Protein AF-A0A2G6IXC1-F1 (afdb_monomer_lite)

Sequence (68 aa):
MMRQNFPFLQPDIWLQQIFDSRAARSGGIVRRKVRDVERILGRAAFIAEIQRRLNAASDGQSAPQAAL

Structure (mmCIF, N/CA/C/O backbone):
data_AF-A0A2G6IXC1-F1
#
_entry.id   AF-A0A2G6IXC1-F1
#
loop_
_atom_site.group_PDB
_atom_site.id
_atom_site.type_symbol
_atom_site.label_atom_id
_atom_site.label_alt_id
_atom_site.label_comp_id
_atom_site.label_asym_id
_atom_site.label_entity_id
_atom_site.label_seq_id
_atom_site.pdbx_PDB_ins_code
_atom_site.Cartn_x
_atom_site.Cartn_y
_atom_site.Cartn_z
_atom_site.occupancy
_atom_site.B_iso_or_equiv
_atom_site.auth_seq_id
_atom_site.auth_comp_id
_atom_site.auth_asym_id
_atom_site.auth_atom_id
_atom_site.pdbx_PDB_model_num
ATOM 1 N N . MET A 1 1 ? -10.777 20.296 -5.657 1.00 41.84 1 MET A N 1
ATOM 2 C CA . MET A 1 1 ? -10.104 19.159 -4.984 1.00 41.84 1 MET A CA 1
ATOM 3 C C . MET A 1 1 ? -11.159 18.091 -4.687 1.00 41.84 1 MET A C 1
ATOM 5 O O . MET A 1 1 ? -11.948 18.270 -3.768 1.00 41.84 1 MET A O 1
ATOM 9 N N . MET A 1 2 ? -11.280 17.050 -5.522 1.00 48.12 2 MET A N 1
ATOM 10 C CA . MET A 1 2 ? -12.350 16.047 -5.384 1.00 48.12 2 MET A CA 1
ATOM 11 C C . MET A 1 2 ? -12.109 15.165 -4.152 1.00 48.12 2 MET A C 1
ATOM 13 O O . MET A 1 2 ? -11.209 14.327 -4.135 1.00 48.12 2 MET A O 1
ATOM 17 N N . ARG A 1 3 ? -12.935 15.344 -3.115 1.00 51.25 3 ARG A N 1
ATOM 18 C CA . ARG A 1 3 ? -13.097 14.377 -2.023 1.00 51.25 3 ARG A CA 1
ATOM 19 C C . ARG A 1 3 ? -13.843 13.173 -2.588 1.00 51.25 3 ARG A C 1
ATOM 21 O O . ARG A 1 3 ? -15.061 13.103 -2.486 1.00 51.25 3 ARG A O 1
ATOM 28 N N . GLN A 1 4 ? -13.114 12.257 -3.214 1.00 56.91 4 GLN A N 1
ATOM 29 C CA . GLN A 1 4 ? -13.672 10.979 -3.635 1.00 56.91 4 GLN A CA 1
ATOM 30 C C . GLN A 1 4 ? -13.994 10.149 -2.385 1.00 56.91 4 GLN A C 1
ATOM 32 O O . GLN A 1 4 ? -13.151 9.443 -1.834 1.00 56.91 4 GLN A O 1
ATOM 37 N N . ASN A 1 5 ? -15.212 10.313 -1.878 1.00 51.78 5 ASN A N 1
ATOM 38 C CA . ASN A 1 5 ? -15.803 9.429 -0.892 1.00 51.78 5 ASN A CA 1
ATOM 39 C C . ASN A 1 5 ? -16.420 8.277 -1.687 1.00 51.78 5 ASN A C 1
ATOM 41 O O . ASN A 1 5 ? -17.536 8.413 -2.170 1.00 51.78 5 ASN A O 1
ATOM 45 N N . PHE A 1 6 ? -15.670 7.191 -1.890 1.00 58.97 6 PHE A N 1
ATOM 46 C CA . PHE A 1 6 ? -16.176 5.994 -2.560 1.00 58.97 6 PHE A CA 1
ATOM 47 C C . PHE A 1 6 ? -16.779 5.049 -1.514 1.00 58.97 6 PHE A C 1
ATOM 49 O O . PHE A 1 6 ? -16.024 4.316 -0.861 1.00 58.97 6 PHE A O 1
ATOM 56 N N . PRO A 1 7 ? -18.107 5.042 -1.296 1.00 57.28 7 PRO A N 1
ATOM 57 C CA . PRO A 1 7 ? -18.706 4.119 -0.342 1.00 57.28 7 PRO A CA 1
ATOM 58 C C . PRO A 1 7 ? -18.517 2.645 -0.747 1.00 57.28 7 PRO A C 1
ATOM 60 O O . PRO A 1 7 ? -18.481 1.811 0.149 1.00 57.28 7 PRO A O 1
ATOM 63 N N . PHE A 1 8 ? -18.260 2.334 -2.030 1.00 64.00 8 PHE A N 1
ATOM 64 C CA . PHE A 1 8 ? -18.243 0.956 -2.554 1.00 64.00 8 PHE A CA 1
ATOM 65 C C . PHE A 1 8 ? -17.110 0.652 -3.553 1.00 64.00 8 PHE A C 1
ATOM 67 O O . PHE A 1 8 ? -17.328 -0.058 -4.533 1.00 64.00 8 PHE A O 1
ATOM 74 N N . LEU A 1 9 ? -15.905 1.209 -3.374 1.00 76.44 9 LEU A N 1
ATOM 75 C CA . LEU A 1 9 ? -14.798 0.808 -4.250 1.00 76.44 9 LEU A CA 1
ATOM 76 C C . LEU A 1 9 ? -14.380 -0.623 -3.903 1.00 76.44 9 LEU A C 1
ATOM 78 O O . LEU A 1 9 ? -14.095 -0.901 -2.739 1.00 76.44 9 LEU A O 1
ATOM 82 N N . GLN A 1 10 ? -14.347 -1.508 -4.902 1.00 87.06 10 GLN A N 1
ATOM 83 C CA . GLN A 1 10 ? -13.849 -2.864 -4.694 1.00 87.06 10 GLN A CA 1
ATOM 84 C C . GLN A 1 10 ? -12.379 -2.818 -4.243 1.00 87.06 10 GLN A C 1
ATOM 86 O O . GLN A 1 10 ? -11.627 -1.965 -4.740 1.00 87.06 10 GLN A O 1
ATOM 91 N N . PRO A 1 11 ? -11.959 -3.708 -3.327 1.00 89.38 11 PRO A N 1
ATOM 92 C CA . PRO A 1 11 ? -10.612 -3.678 -2.763 1.00 89.38 11 PRO A CA 1
ATOM 93 C C . PRO A 1 11 ? -9.518 -3.727 -3.837 1.00 89.38 11 PRO A C 1
ATOM 95 O O . PRO A 1 11 ? -8.552 -2.968 -3.764 1.00 89.38 11 PRO A O 1
ATOM 98 N N . ASP A 1 12 ? -9.712 -4.538 -4.878 1.00 89.56 12 ASP A N 1
ATOM 99 C CA . ASP A 1 12 ? -8.772 -4.701 -5.991 1.00 89.56 12 ASP A CA 1
ATOM 100 C C . ASP A 1 12 ? -8.607 -3.420 -6.814 1.00 89.56 12 ASP A C 1
ATOM 102 O O . ASP A 1 12 ? -7.487 -3.001 -7.109 1.00 89.56 12 ASP A O 1
ATOM 106 N N . ILE A 1 13 ? -9.717 -2.742 -7.126 1.00 90.25 13 ILE A N 1
ATOM 107 C CA . ILE A 1 13 ? -9.703 -1.471 -7.866 1.00 90.25 13 ILE A CA 1
ATOM 108 C C . ILE A 1 13 ? -8.993 -0.395 -7.039 1.00 90.25 13 ILE A C 1
ATOM 110 O O . ILE A 1 13 ? -8.186 0.376 -7.562 1.00 90.25 13 ILE A O 1
ATOM 114 N N . TRP A 1 14 ? -9.269 -0.345 -5.734 1.00 90.94 14 TRP A N 1
ATOM 115 C CA . TRP A 1 14 ? -8.613 0.597 -4.832 1.00 90.94 14 TRP A CA 1
ATOM 116 C C . TRP A 1 14 ? -7.101 0.354 -4.748 1.00 90.94 14 TRP A C 1
ATOM 118 O O . TRP A 1 14 ? -6.318 1.305 -4.810 1.00 90.94 14 TRP A O 1
ATOM 128 N N . LEU A 1 15 ? -6.685 -0.913 -4.654 1.00 91.62 15 LEU A N 1
ATOM 129 C CA . LEU A 1 15 ? -5.277 -1.303 -4.665 1.00 91.62 15 LEU A CA 1
ATOM 130 C C . LEU A 1 15 ? -4.599 -0.938 -5.986 1.00 91.62 15 LEU A C 1
ATOM 132 O O . LEU A 1 15 ? -3.520 -0.342 -5.960 1.00 91.62 15 LEU A O 1
ATOM 136 N N . GLN A 1 16 ? -5.226 -1.230 -7.129 1.00 90.81 16 GLN A N 1
ATOM 137 C CA . GLN A 1 16 ? -4.677 -0.863 -8.436 1.00 90.81 16 GLN A CA 1
ATOM 138 C C . GLN A 1 16 ? -4.407 0.638 -8.530 1.00 90.81 16 GLN A C 1
ATOM 140 O O . GLN A 1 16 ? -3.294 1.031 -8.865 1.00 90.81 16 GLN A O 1
ATOM 145 N N . GLN A 1 17 ? -5.344 1.488 -8.105 1.00 91.31 17 GLN A N 1
ATOM 146 C CA . GLN A 1 17 ? -5.145 2.943 -8.122 1.00 91.31 17 GLN A CA 1
ATOM 147 C C . GLN A 1 17 ? -3.946 3.419 -7.285 1.00 91.31 17 GLN A C 1
ATOM 149 O O . GLN A 1 17 ? -3.345 4.450 -7.594 1.00 91.31 17 GLN A O 1
ATOM 154 N N . ILE A 1 18 ? -3.605 2.715 -6.202 1.00 91.38 18 ILE A N 1
ATOM 155 C CA . ILE A 1 18 ? -2.427 3.039 -5.387 1.00 91.38 18 ILE A CA 1
ATOM 156 C C . ILE A 1 18 ? -1.152 2.734 -6.166 1.00 91.38 18 ILE A C 1
ATOM 158 O O . ILE A 1 18 ? -0.288 3.607 -6.281 1.00 91.38 18 ILE A O 1
ATOM 162 N N . PHE A 1 19 ? -1.049 1.528 -6.721 1.00 89.75 19 PHE A N 1
ATOM 163 C CA . PHE A 1 19 ? 0.152 1.072 -7.421 1.00 89.75 19 PHE A CA 1
ATOM 164 C C . PHE A 1 19 ? 0.309 1.683 -8.820 1.00 89.75 19 PHE A C 1
ATOM 166 O O . PHE A 1 19 ? 1.430 1.834 -9.299 1.00 89.75 19 PHE A O 1
ATOM 173 N N . ASP A 1 20 ? -0.784 2.124 -9.440 1.00 90.38 20 ASP A N 1
ATOM 174 C CA . ASP A 1 20 ? -0.762 2.848 -10.712 1.00 90.38 20 ASP A CA 1
ATOM 175 C C . ASP A 1 20 ? -0.380 4.319 -10.569 1.00 90.38 20 ASP A C 1
ATOM 177 O O . ASP A 1 20 ? -0.091 4.997 -11.560 1.00 90.38 20 ASP A O 1
ATOM 181 N N . SER A 1 21 ? -0.347 4.835 -9.339 1.00 92.19 21 SER A N 1
ATOM 182 C CA . SER A 1 21 ? 0.069 6.208 -9.108 1.00 92.19 21 SER A CA 1
ATOM 183 C C . SER A 1 21 ? 1.519 6.423 -9.552 1.00 92.19 21 SER A C 1
ATOM 185 O O . SER A 1 21 ? 2.405 5.597 -9.326 1.00 92.19 21 SER A O 1
ATOM 187 N N . ARG A 1 22 ? 1.783 7.592 -10.149 1.00 90.75 22 ARG A N 1
ATOM 188 C CA . ARG A 1 22 ? 3.139 7.982 -10.564 1.00 90.75 22 ARG A CA 1
ATOM 189 C C . ARG A 1 22 ? 4.138 7.875 -9.414 1.00 90.75 22 ARG A C 1
ATOM 191 O O . ARG A 1 22 ? 5.241 7.395 -9.630 1.00 90.75 22 ARG A O 1
ATOM 198 N N . ALA A 1 23 ? 3.730 8.287 -8.212 1.00 91.31 23 ALA A N 1
ATOM 199 C CA . ALA A 1 23 ? 4.559 8.196 -7.018 1.00 91.31 23 ALA A CA 1
ATOM 200 C C . ALA A 1 23 ? 4.943 6.743 -6.704 1.00 91.31 23 ALA A C 1
ATOM 202 O O . ALA A 1 23 ? 6.125 6.481 -6.546 1.00 91.31 23 ALA A O 1
ATOM 203 N N . ALA A 1 24 ? 4.001 5.791 -6.698 1.00 90.19 24 ALA A N 1
ATOM 204 C CA . ALA A 1 24 ? 4.334 4.381 -6.468 1.00 90.19 24 ALA A CA 1
ATOM 205 C C . ALA A 1 24 ? 5.327 3.840 -7.510 1.00 90.19 24 ALA A C 1
ATOM 207 O O . ALA A 1 24 ? 6.290 3.167 -7.155 1.00 90.19 24 ALA A O 1
ATOM 208 N N . ARG A 1 25 ? 5.126 4.183 -8.788 1.00 88.44 25 ARG A N 1
ATOM 209 C CA . ARG A 1 25 ? 5.986 3.732 -9.896 1.00 88.44 25 ARG A CA 1
ATOM 210 C C . ARG A 1 25 ? 7.389 4.342 -9.873 1.00 88.44 25 ARG A C 1
ATOM 212 O O . ARG A 1 25 ? 8.319 3.724 -10.370 1.00 88.44 25 ARG A O 1
ATOM 219 N N . SER A 1 26 ? 7.549 5.541 -9.314 1.00 91.12 26 SER A N 1
ATOM 220 C CA . SER A 1 26 ? 8.837 6.240 -9.235 1.00 91.12 26 SER A CA 1
ATOM 221 C C . SER A 1 26 ? 9.540 6.088 -7.881 1.00 91.12 26 SER A C 1
ATOM 223 O O . SER A 1 26 ? 10.442 6.869 -7.590 1.00 91.12 26 SER A O 1
ATOM 225 N N . GLY A 1 27 ? 9.092 5.171 -7.013 1.00 86.38 27 GLY A N 1
ATOM 226 C CA . GLY A 1 27 ? 9.641 5.008 -5.658 1.00 86.38 27 GLY A CA 1
ATOM 227 C C . GLY A 1 27 ? 9.313 6.156 -4.689 1.00 86.38 27 GLY A C 1
ATOM 228 O O . GLY A 1 27 ? 9.957 6.312 -3.658 1.00 86.38 27 GLY A O 1
ATOM 229 N N . GLY A 1 28 ? 8.325 6.987 -5.018 1.00 90.19 28 GLY A N 1
ATOM 230 C CA . GLY A 1 28 ? 7.824 8.068 -4.174 1.00 90.19 28 GLY A CA 1
ATOM 231 C C . GLY A 1 28 ? 6.770 7.618 -3.154 1.00 90.19 28 GLY A C 1
ATOM 232 O O . GLY A 1 28 ? 6.269 6.495 -3.168 1.00 90.19 28 GLY A O 1
ATOM 233 N N . ILE A 1 29 ? 6.381 8.539 -2.269 1.00 90.81 29 ILE A N 1
ATOM 234 C CA . ILE A 1 29 ? 5.422 8.266 -1.187 1.00 90.81 29 ILE A CA 1
ATOM 235 C C . ILE A 1 29 ? 3.977 8.462 -1.668 1.00 90.81 29 ILE A C 1
ATOM 237 O O . ILE A 1 29 ? 3.586 9.559 -2.074 1.00 90.81 29 ILE A O 1
ATOM 241 N N . VAL A 1 30 ? 3.141 7.429 -1.519 1.00 90.38 30 VAL A N 1
ATOM 242 C CA . VAL A 1 30 ? 1.684 7.520 -1.714 1.00 90.38 30 VAL A CA 1
ATOM 243 C C . VAL A 1 30 ? 0.987 7.726 -0.370 1.00 90.38 30 VAL A C 1
ATOM 245 O O . VAL A 1 30 ? 0.989 6.850 0.490 1.00 90.38 30 VAL A O 1
ATOM 248 N N . ARG A 1 31 ? 0.345 8.884 -0.178 1.00 91.31 31 ARG A N 1
ATOM 249 C CA . ARG A 1 31 ? -0.388 9.196 1.063 1.00 91.31 31 ARG A CA 1
ATOM 250 C C . ARG A 1 31 ? -1.843 8.726 0.982 1.00 91.31 31 ARG A C 1
ATOM 252 O O . ARG A 1 31 ? -2.591 9.131 0.087 1.00 91.31 31 ARG A O 1
ATOM 259 N N . ARG A 1 32 ? -2.274 7.925 1.962 1.00 89.88 32 ARG A N 1
ATOM 260 C CA . ARG A 1 32 ? -3.662 7.460 2.130 1.00 89.88 32 ARG A CA 1
ATOM 261 C C . ARG A 1 32 ? -4.110 7.571 3.579 1.00 89.88 32 ARG A C 1
ATOM 263 O O . ARG A 1 32 ? -3.295 7.500 4.496 1.00 89.88 32 ARG A O 1
ATOM 270 N N . LYS A 1 33 ? -5.414 7.774 3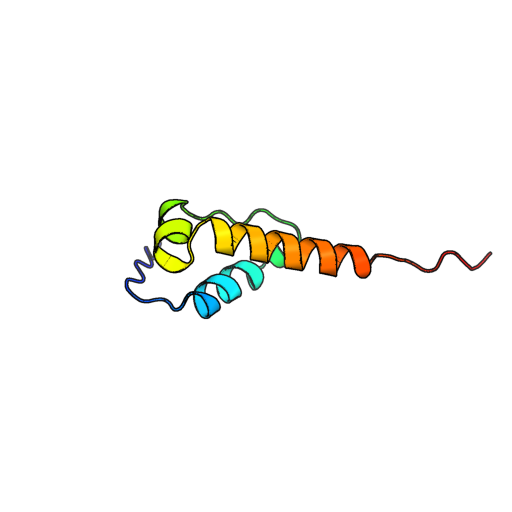.785 1.00 90.75 33 LYS A N 1
ATOM 271 C CA . LYS A 1 33 ? -5.970 7.771 5.136 1.00 90.75 33 LYS A CA 1
ATOM 272 C C . LYS A 1 33 ? -6.051 6.333 5.624 1.00 90.75 33 LYS A C 1
ATOM 274 O O . LYS A 1 33 ? -6.599 5.475 4.940 1.00 90.75 33 LYS A O 1
ATOM 279 N N . VAL A 1 34 ? -5.577 6.110 6.843 1.00 91.19 34 VAL A N 1
ATOM 280 C CA . VAL A 1 34 ? -5.653 4.815 7.530 1.00 91.19 34 VAL A CA 1
ATOM 281 C C . VAL A 1 34 ? -7.077 4.247 7.529 1.00 91.19 34 VAL A C 1
ATOM 283 O O . VAL A 1 34 ? -7.270 3.091 7.173 1.00 91.19 34 VAL A O 1
ATOM 286 N N . ARG A 1 35 ? -8.083 5.087 7.805 1.00 90.69 35 ARG A N 1
ATOM 287 C CA . ARG A 1 35 ? -9.499 4.684 7.784 1.00 90.69 35 ARG A CA 1
ATOM 288 C C . ARG A 1 35 ? -9.973 4.107 6.446 1.00 90.69 35 ARG A C 1
ATOM 290 O O . ARG A 1 35 ? -10.917 3.328 6.432 1.00 90.69 35 ARG A O 1
ATOM 297 N N . ASP A 1 36 ? -9.368 4.511 5.327 1.00 90.19 36 ASP A N 1
ATOM 298 C CA . ASP A 1 36 ? -9.749 4.000 4.007 1.00 90.19 36 ASP A CA 1
ATOM 299 C C . ASP A 1 36 ? -9.147 2.611 3.794 1.00 90.19 36 ASP A C 1
ATOM 301 O O . ASP A 1 36 ? -9.842 1.726 3.311 1.00 90.19 36 ASP A O 1
ATOM 305 N N . VAL A 1 37 ? -7.903 2.398 4.242 1.00 91.44 37 VAL A N 1
ATOM 306 C CA . VAL A 1 37 ? -7.263 1.072 4.260 1.00 91.44 37 VAL A CA 1
ATOM 307 C C . VAL A 1 37 ? -8.117 0.102 5.074 1.00 91.44 37 VAL A C 1
ATOM 309 O O . VAL A 1 37 ? -8.476 -0.966 4.591 1.00 91.44 37 VAL A O 1
ATOM 312 N N . GLU A 1 38 ? -8.469 0.491 6.300 1.00 92.75 38 GLU A N 1
ATOM 313 C CA . GLU A 1 38 ? -9.219 -0.350 7.235 1.00 92.75 38 GLU A CA 1
ATOM 314 C C . GLU A 1 38 ? -10.629 -0.666 6.730 1.00 92.75 38 GLU A C 1
ATOM 316 O O . GLU A 1 38 ? -11.058 -1.809 6.835 1.00 92.75 38 GLU A O 1
ATOM 321 N N . ARG A 1 39 ? -11.324 0.314 6.137 1.00 90.81 39 ARG A N 1
ATOM 322 C CA . ARG A 1 39 ? -12.694 0.137 5.636 1.00 90.81 39 ARG A CA 1
ATOM 323 C C . ARG A 1 39 ? -12.772 -0.639 4.320 1.00 90.81 39 ARG A C 1
ATOM 325 O O . ARG A 1 39 ? -13.755 -1.337 4.110 1.00 90.81 39 ARG A O 1
ATOM 332 N N . ILE A 1 40 ? -11.820 -0.441 3.407 1.00 91.06 40 ILE A N 1
ATOM 333 C CA . ILE A 1 40 ? -11.925 -0.955 2.031 1.00 91.06 40 ILE A CA 1
ATOM 334 C C . ILE A 1 40 ? -11.294 -2.341 1.903 1.00 91.06 40 ILE A C 1
ATOM 336 O O . ILE A 1 40 ? -11.861 -3.197 1.239 1.00 91.06 40 ILE A O 1
ATOM 340 N N . LEU A 1 41 ? -10.135 -2.566 2.523 1.00 90.56 41 LEU A N 1
ATOM 341 C CA . LEU A 1 41 ? -9.346 -3.791 2.337 1.00 90.56 41 LEU A CA 1
ATOM 342 C C . LEU A 1 41 ? -9.043 -4.508 3.661 1.00 90.56 41 LEU A C 1
ATOM 344 O O . LEU A 1 41 ? -8.910 -5.727 3.695 1.00 90.56 41 LEU A O 1
ATOM 348 N N . GLY A 1 42 ? -8.918 -3.751 4.750 1.00 93.00 42 GLY A N 1
ATOM 349 C CA . GLY A 1 42 ? -8.375 -4.225 6.015 1.00 93.00 42 GLY A CA 1
ATOM 350 C C . GLY A 1 42 ? -6.854 -4.058 6.081 1.00 93.00 42 GLY A C 1
ATOM 351 O O . GLY A 1 42 ? -6.118 -4.269 5.115 1.00 93.00 42 GLY A O 1
ATOM 352 N N . ARG A 1 43 ? -6.358 -3.674 7.262 1.00 91.81 43 ARG A N 1
ATOM 353 C CA . ARG A 1 43 ? -4.932 -3.379 7.475 1.00 91.81 43 ARG A CA 1
ATOM 354 C C . ARG A 1 43 ? -4.030 -4.592 7.235 1.00 91.81 43 ARG A C 1
ATOM 356 O O . ARG A 1 43 ? -2.973 -4.439 6.634 1.00 91.81 43 ARG A O 1
ATOM 363 N N . ALA A 1 44 ? -4.438 -5.774 7.694 1.00 94.88 44 ALA A N 1
ATOM 364 C CA . ALA A 1 44 ? -3.644 -6.993 7.549 1.00 94.88 44 ALA A CA 1
ATOM 365 C C . ALA A 1 44 ? -3.462 -7.382 6.073 1.00 94.88 44 ALA A C 1
ATOM 367 O O . ALA A 1 44 ? -2.338 -7.599 5.631 1.00 94.88 44 ALA A O 1
ATOM 368 N N . ALA A 1 45 ? -4.551 -7.375 5.299 1.00 92.56 45 ALA A N 1
ATOM 369 C CA . ALA A 1 45 ? -4.516 -7.649 3.864 1.00 92.56 45 ALA A CA 1
ATOM 370 C C . ALA A 1 45 ? -3.663 -6.621 3.104 1.00 92.56 45 ALA A C 1
ATOM 372 O O . ALA A 1 45 ? -2.883 -6.988 2.228 1.00 92.56 45 ALA A O 1
ATOM 373 N N . PHE A 1 46 ? -3.736 -5.342 3.490 1.00 93.56 46 PHE A N 1
ATOM 374 C CA . PHE A 1 46 ? -2.873 -4.309 2.918 1.00 93.56 46 PHE A CA 1
ATOM 375 C C . PHE A 1 46 ? -1.382 -4.587 3.157 1.00 93.56 46 PHE A C 1
ATOM 377 O O . PHE A 1 46 ? -0.588 -4.508 2.224 1.00 93.56 46 PHE A O 1
ATOM 384 N N . ILE A 1 47 ? -0.993 -4.931 4.390 1.00 92.94 47 ILE A N 1
ATOM 385 C CA . ILE A 1 47 ? 0.406 -5.235 4.730 1.00 92.94 47 ILE A CA 1
ATOM 386 C C . ILE A 1 47 ? 0.897 -6.469 3.968 1.00 92.94 47 ILE A C 1
ATOM 388 O O . ILE A 1 47 ? 1.994 -6.433 3.412 1.00 92.94 47 ILE A O 1
ATOM 392 N N . ALA A 1 48 ? 0.082 -7.523 3.897 1.00 94.62 48 ALA A N 1
ATOM 393 C CA . ALA A 1 48 ? 0.418 -8.738 3.161 1.00 94.62 48 ALA A CA 1
ATOM 394 C C . ALA A 1 48 ? 0.680 -8.448 1.673 1.00 94.62 48 ALA A C 1
ATOM 396 O O . ALA A 1 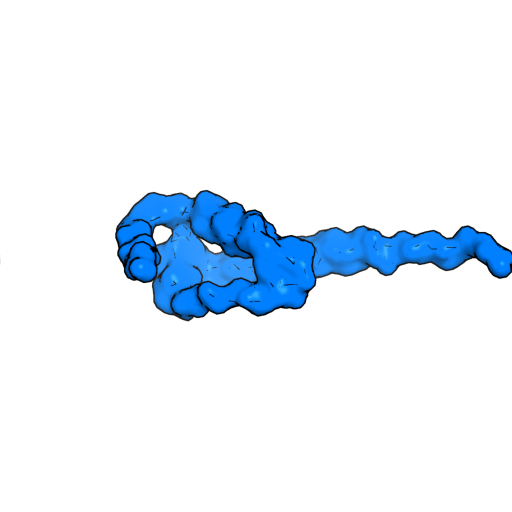48 ? 1.663 -8.929 1.112 1.00 94.62 48 ALA A O 1
ATOM 397 N N . GLU A 1 49 ? -0.141 -7.602 1.043 1.00 92.06 49 GLU A N 1
ATOM 398 C CA . GLU A 1 49 ? 0.042 -7.231 -0.363 1.00 92.06 49 GLU A CA 1
ATOM 399 C C . GLU A 1 49 ? 1.307 -6.387 -0.594 1.00 92.06 49 GLU A C 1
ATOM 401 O O . GLU A 1 49 ? 2.004 -6.572 -1.595 1.00 92.06 49 GLU A O 1
ATOM 406 N N . ILE A 1 50 ? 1.647 -5.491 0.339 1.00 90.50 50 ILE A N 1
ATOM 407 C CA . ILE A 1 50 ? 2.906 -4.732 0.289 1.00 90.50 50 ILE A CA 1
ATOM 408 C C . ILE A 1 50 ? 4.107 -5.677 0.398 1.00 90.50 50 ILE A C 1
ATOM 410 O O . ILE A 1 50 ? 5.021 -5.589 -0.419 1.00 90.50 50 ILE A O 1
ATOM 414 N N . GLN A 1 51 ? 4.094 -6.607 1.356 1.00 91.94 51 GLN A N 1
ATOM 415 C CA . GLN A 1 51 ? 5.162 -7.597 1.528 1.00 91.94 51 GLN A CA 1
ATOM 416 C C . GLN A 1 51 ? 5.323 -8.472 0.282 1.00 91.94 51 GLN A C 1
ATOM 418 O O . GLN A 1 51 ? 6.433 -8.613 -0.225 1.00 91.94 51 GLN A O 1
ATOM 423 N N . ARG A 1 52 ? 4.216 -8.985 -0.272 1.00 90.50 52 ARG A N 1
ATOM 424 C CA . ARG A 1 52 ? 4.220 -9.790 -1.503 1.00 90.50 52 ARG A CA 1
ATOM 425 C C . ARG A 1 52 ? 4.921 -9.067 -2.656 1.00 90.50 52 ARG A C 1
ATOM 427 O O . ARG A 1 52 ? 5.716 -9.672 -3.368 1.00 90.50 52 ARG A O 1
ATOM 434 N N . ARG A 1 53 ? 4.632 -7.775 -2.843 1.00 85.62 53 ARG A N 1
ATOM 435 C CA . ARG A 1 53 ? 5.205 -6.969 -3.934 1.00 85.62 53 ARG A CA 1
ATOM 436 C C . ARG A 1 53 ? 6.650 -6.565 -3.694 1.00 85.62 53 ARG A C 1
ATOM 438 O O . ARG A 1 53 ? 7.410 -6.532 -4.653 1.00 85.62 53 ARG 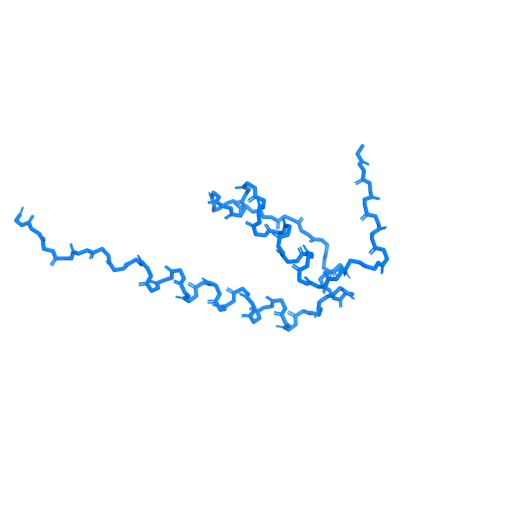A O 1
ATOM 445 N N . LEU A 1 54 ? 7.027 -6.256 -2.455 1.00 82.56 54 LEU A N 1
ATOM 446 C CA . LEU A 1 54 ? 8.418 -5.943 -2.127 1.00 82.56 54 LEU A CA 1
ATOM 447 C C . LEU A 1 54 ? 9.313 -7.162 -2.333 1.00 82.56 54 LEU A C 1
ATOM 449 O O . LEU A 1 54 ? 10.333 -7.032 -2.996 1.00 82.56 54 LEU A O 1
ATOM 453 N N . ASN A 1 55 ? 8.884 -8.340 -1.877 1.00 82.19 55 ASN A N 1
ATOM 454 C CA . ASN A 1 55 ? 9.631 -9.580 -2.081 1.00 82.19 55 ASN A CA 1
ATOM 455 C C . ASN A 1 55 ? 9.791 -9.887 -3.581 1.00 82.19 55 ASN A C 1
ATOM 457 O O . ASN A 1 55 ? 10.901 -10.106 -4.049 1.00 82.19 55 ASN A O 1
ATOM 461 N N . ALA A 1 56 ? 8.705 -9.777 -4.357 1.00 76.50 56 ALA A N 1
ATOM 462 C CA . ALA A 1 56 ? 8.759 -9.961 -5.808 1.00 76.50 56 ALA A CA 1
ATOM 463 C C . ALA A 1 56 ? 9.639 -8.918 -6.529 1.00 76.50 56 ALA A C 1
ATOM 465 O O . ALA A 1 56 ? 10.209 -9.212 -7.576 1.00 76.50 56 ALA A O 1
ATOM 466 N N . ALA A 1 57 ? 9.748 -7.694 -6.000 1.00 69.88 57 ALA A N 1
ATOM 467 C CA . ALA A 1 57 ? 10.645 -6.673 -6.538 1.00 69.88 57 ALA A CA 1
ATOM 468 C C . ALA A 1 57 ? 12.117 -6.954 -6.188 1.00 69.88 57 ALA A C 1
ATOM 470 O O . ALA A 1 57 ? 12.991 -6.713 -7.019 1.00 69.88 57 ALA A O 1
ATOM 471 N N . SER A 1 58 ? 12.393 -7.484 -4.990 1.00 62.22 58 SER A N 1
ATOM 472 C CA . SER A 1 58 ? 13.737 -7.899 -4.566 1.00 62.22 58 SER A CA 1
ATOM 473 C C . SER A 1 58 ? 14.288 -9.040 -5.424 1.00 62.22 58 SER A C 1
ATOM 475 O O . SER A 1 58 ? 15.468 -9.023 -5.766 1.00 62.22 58 SER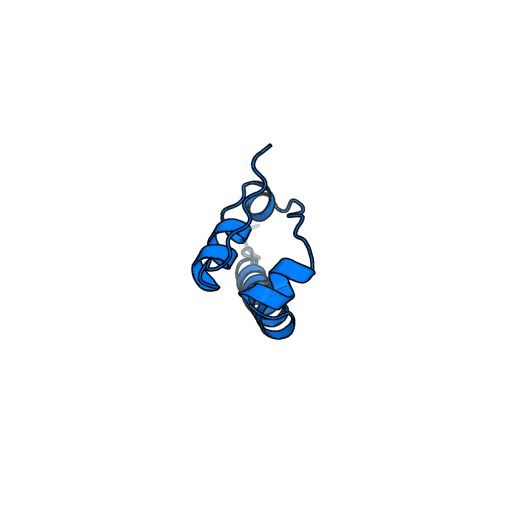 A O 1
ATOM 477 N N . ASP A 1 59 ? 13.430 -9.967 -5.853 1.00 60.09 59 ASP A N 1
ATOM 478 C CA . ASP A 1 59 ? 13.819 -11.085 -6.724 1.00 60.09 59 ASP A CA 1
ATOM 479 C C . ASP A 1 59 ? 14.260 -10.623 -8.131 1.00 60.09 59 ASP A C 1
ATOM 481 O O . ASP A 1 59 ? 15.029 -11.304 -8.809 1.00 60.09 59 ASP A O 1
ATOM 485 N N . GLY A 1 60 ? 13.836 -9.429 -8.562 1.00 56.53 60 GLY A N 1
ATOM 486 C CA . GLY A 1 60 ? 14.200 -8.832 -9.852 1.00 56.53 60 GLY A CA 1
ATOM 487 C C . GLY A 1 60 ? 15.505 -8.028 -9.860 1.00 56.53 60 GLY A C 1
ATOM 488 O O . GLY A 1 60 ? 15.910 -7.559 -10.923 1.00 56.53 60 GLY A O 1
ATOM 489 N N . GLN A 1 61 ? 16.174 -7.861 -8.712 1.00 49.50 61 GLN A N 1
ATOM 490 C CA . GLN A 1 61 ? 17.432 -7.113 -8.595 1.00 49.50 61 GLN A CA 1
ATOM 491 C C . GLN A 1 61 ? 18.642 -8.032 -8.352 1.00 49.50 61 GLN A C 1
ATOM 493 O O . GLN A 1 61 ? 19.582 -7.669 -7.657 1.00 49.50 61 GLN A O 1
ATOM 498 N N . SER A 1 62 ? 18.659 -9.211 -8.978 1.00 48.25 62 SER A N 1
ATOM 499 C CA . SER A 1 62 ? 19.915 -9.910 -9.280 1.00 48.25 62 SER A CA 1
ATOM 500 C C . SER A 1 62 ? 20.440 -9.387 -10.617 1.00 48.25 62 SER A C 1
ATOM 502 O O . SER A 1 62 ? 20.185 -9.966 -11.671 1.00 48.25 62 SER A O 1
ATOM 504 N N . ALA A 1 63 ? 21.123 -8.240 -10.598 1.00 49.06 63 ALA A N 1
ATOM 505 C CA . ALA A 1 63 ? 21.924 -7.834 -11.749 1.00 49.06 63 ALA A CA 1
ATOM 506 C C . ALA A 1 63 ? 23.033 -8.883 -11.980 1.00 49.06 63 ALA A C 1
ATOM 508 O O . ALA A 1 63 ? 23.591 -9.395 -11.005 1.00 49.06 63 ALA A O 1
ATOM 509 N N . PRO A 1 64 ? 23.359 -9.226 -13.239 1.00 49.66 64 PRO A N 1
ATOM 510 C CA . PRO A 1 64 ? 24.375 -10.219 -13.549 1.00 49.66 64 PRO A CA 1
ATOM 511 C C . PRO A 1 64 ? 25.737 -9.762 -13.024 1.00 49.66 64 PRO A C 1
ATOM 513 O O . PRO A 1 64 ? 26.353 -8.828 -13.531 1.00 49.66 64 PRO A O 1
ATOM 516 N N . GLN A 1 65 ? 26.225 -10.467 -12.012 1.00 59.19 65 GLN A N 1
ATOM 517 C CA . GLN A 1 65 ? 27.626 -10.473 -11.612 1.00 59.19 65 GLN A CA 1
ATOM 518 C C . GLN A 1 65 ? 28.459 -11.232 -12.659 1.00 59.19 65 GLN A C 1
ATOM 520 O O . GLN A 1 65 ? 28.859 -12.364 -12.416 1.00 59.19 65 GLN A O 1
ATOM 525 N N . ALA A 1 66 ? 28.666 -10.644 -13.840 1.00 49.28 66 ALA A N 1
ATOM 526 C CA . ALA A 1 66 ? 29.764 -10.977 -14.756 1.00 49.28 66 ALA A CA 1
ATOM 527 C C . ALA A 1 66 ? 29.725 -10.093 -16.012 1.00 49.28 66 ALA A C 1
ATOM 529 O O . ALA A 1 66 ? 28.843 -10.261 -16.850 1.00 49.28 66 ALA A O 1
ATOM 530 N N . ALA A 1 67 ? 30.724 -9.223 -16.170 1.00 42.28 67 ALA A N 1
ATOM 531 C CA . ALA A 1 67 ? 31.589 -9.191 -17.354 1.00 42.28 67 ALA A CA 1
ATOM 532 C C . ALA A 1 67 ? 32.682 -8.119 -17.167 1.00 42.28 67 ALA A C 1
ATOM 534 O O . ALA A 1 67 ? 32.394 -6.937 -17.312 1.00 42.28 67 ALA A O 1
ATOM 535 N N . LEU A 1 68 ? 33.889 -8.614 -16.850 1.00 49.75 68 LEU A N 1
ATOM 536 C CA . LEU A 1 68 ? 35.236 -8.016 -16.919 1.00 49.75 68 LEU A CA 1
ATOM 537 C C . LEU A 1 68 ? 35.486 -6.621 -16.322 1.00 49.75 68 LEU A C 1
ATOM 539 O O . LEU A 1 68 ? 35.117 -5.605 -16.944 1.00 49.75 68 LEU A O 1
#

Radius of gyration: 15.73 Å; chains: 1; bounding box: 54×30×25 Å

pLDDT: mean 79.3, std 17.19, range [41.84, 94.88]

Foldseek 3Di:
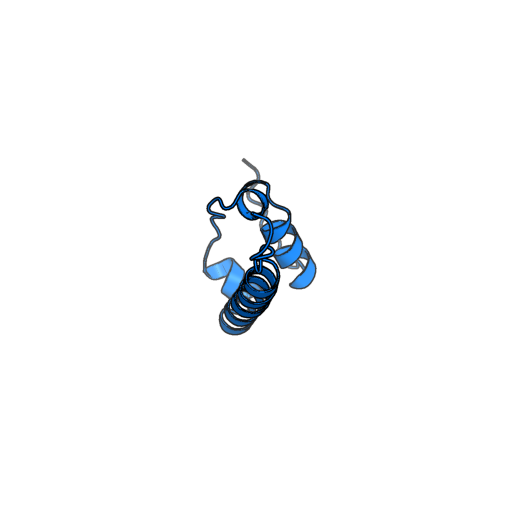DDPPPPPDDALVNVVCVQCVDPQNVVVHDDDDDPVCCCNHPRPVRVVVVVVVVVVVVVVVPPDDPDDD

Secondary structure (DSSP, 8-state):
------TT--HHHHHHHHHTSHHHHTT------HHHHHHHT-HHHHHHHHHHHHHHHHTT--------

=== Feature glossary ===
The record interleaves many kinds of information about one protein. Here is each kind framed as the question it answers.

Q: What does the local fold look like, residue by residue?
A: A 3Di character summarizes, for each residue, the relative orientation of the Cα frame of its nearest spatial neighbor. Because it encodes fold topology rather than chemistry, 3Di alignments detect remote structural similarity that sequence alignment misses.

Q: Which residues are in helices, strands, or loops?
A: Secondary structure is the local, repeating backbone conformation. DSSP classifies it into eight states by reading the hydrogen-bond network: three helix types (H, G, I), two β types (E, B), two non-regular types (T, S), and unstructured coil (-).

Q: How big and how compact is the whole molecule?
A: Three whole-structure scalars: the radius of gyration (RMS distance of Cα from centroid, in Å), the count of Cα–Cα contacts (pairs closer than 8 Å and separated by more than four residues in sequence — i.e. tertiary, not local, contacts), and the bounding-box dimensions. Together they distinguish compact globular folds from extended fibres or disordered chains.

Q: How confident is the AlphaFold model at each residue?
A: For AlphaFold models, the B-factor field carries pLDDT — the model's own estimate of local accuracy on a 0–100 scale. Regions with pLDDT<50 should be treated as essentially unmodeled; they often correspond to intrinsically disordered segments.

Q: What family and function is it annotated with?
A: Functional annotations link the protein to curated databases. InterPro entries identify conserved domains and families by matching the sequence against member-database signatures (Pfam, PROSITE, CDD, …). Gene Ontology (GO) terms describe molecular function, biological process, and cellular component in a controlled vocabulary. CATH places the structure in a hierarchical fold classification (Class/Architecture/Topology/Homologous-superfamily). The organism is the source species.

Q: What known structures does this most resemble?
A: Nearest PDB neighbors are the top structural matches found by Foldseek when searching this structure against the entire Protein Data Bank. Each hit reports a TM-score (0 to 1; >0.5 almost always implies the same fold) and an E-value. These are *structural* homologs — they may share no detectable sequence similarity.

Q: Which residues are buried vs exposed?
A: Solvent-accessible surface area (SASA) is the area in Å² traced out by the centre of a 1.4 Å probe sphere (a water molecule) rolled over the protein's van der Waals surface (Shrake–Rupley / Lee–Richards construction). Buried residues have near-zero SASA; fully exposed residues can exceed 200 Å². The total SASA scales roughly with the number of surface residues.

Q: What are the backbone torsion angles?
A: φ (phi) and ψ (psi) are the two rotatable backbone dihedrals per residue: φ is the C(i-1)–N–Cα–C torsion, ψ is the N–Cα–C–N(i+1) torsion, both in degrees on (−180°, 180°]. α-helical residues cluster near (−60°, −45°); β-strand residues near (−120°, +130°). A Ramachandran plot is simply a scatter of (φ, ψ) for 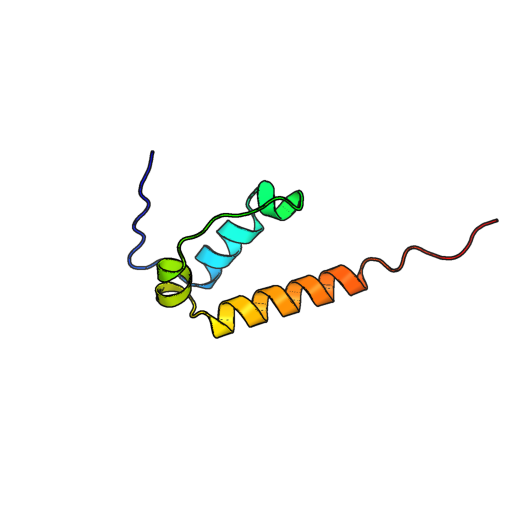every residue.

Q: Are the domains correctly placed relative to each other?
A: Predicted aligned error is AlphaFold's pairwise confidence. Unlike pLDDT (per-residue), PAE is per-residue-pair and captures whether two parts of the structure are correctly placed relative to each other. Units are ångströms of expected positional error.

Q: What if only a Cα trace is available?
A: P-SEA three-state annotation labels each residue as helix, strand, or coil based purely on the geometry of the Cα trace. It serves as a fallback when the full backbone (and thus DSSP) is unavailable.

Q: What is the amino-acid chain?
A: This is the polypeptide sequence — one letter per residue, N-terminus first. Length ranges from a few dozen residues for small domains to over a thousand for large multi-domain proteins.

Q: What do the rendered images show?
A: The six renders are orthographic views along the three Cartesian axes in both directions. Representation (cartoon, sticks, or surface) and color scheme (sequence-rainbow or by-chain) vary across proteins so the training set covers all the common visualization conventions.

Q: What do the diagnostic plots show?
A: Plot images: a contact map (which residues are close in 3D, as an N×N binary image), a Ramachandran scatter (backbone torsion angles, revealing secondary-structure composition at a glance), and — for AlphaFold structures — a PAE heatmap (pairwise prediction confidence).

Q: How mobile is each atom in the crystal?
A: B-factor (Debye–Waller factor) reflects atomic displacement in the crystal lattice. It is an experimental observable (units Å²), not a prediction; low values mean the atom is pinned down, high values mean it moves or is heterogeneous across the crystal.

Q: Where is each backbone atom in 3D?
A: The mmCIF table is the protein's shape written out atom by atom. For each backbone N, Cα, C, and carbonyl O, it records an (x, y, z) coordinate triple in Å plus the residue type, chain letter, and residue number.